Protein AF-A0A8T0GVX3-F1 (afdb_monomer)

Solvent-accessible surface area (backbone atoms only — not comparable to full-atom values): 7121 Å² total; per-residue (Å²): 129,73,68,59,58,60,51,48,51,52,37,53,55,60,56,43,52,40,54,53,49,54,53,49,33,71,80,36,62,72,58,52,78,73,54,57,64,67,57,31,51,50,48,16,48,58,21,48,68,45,35,51,58,19,56,69,72,47,36,49,65,59,28,49,42,21,47,43,34,22,49,45,43,13,51,43,45,50,51,51,34,38,76,71,66,74,46,57,68,68,58,56,50,50,50,50,50,54,50,52,52,50,57,51,49,42,30,46,52,50,14,60,75,70,70,49,99,41,50,62,51,58,59,49,30,33,74,67,74,44,82,87,126

InterPro domains:
  IPR034628 Maltose excess protein 1 [PTHR34809] (4-130)

Secondary structure (DSSP, 8-state):
-HHHHHHHHHHHHHHHHHHHHHHHHHH-THHHHTS-HHHHHHHHHHHHHHHHHHHHTT-HHHHHHHHHIIIIIIIIHHHHHHHTTSS-HHHHHHHHHHHHHHHHHHHHHHHHHTT-SSTTHHHHHHHHSS---

Sequence (133 aa):
MKAGLSAWTATLLFMWGPGAQAWSNDLNPANIKGLSVLTVLLAMAGNGLLLPRALFTRDLMWFTGSSWGTLLQGWGILVTMFVFQVINDASLYGVSAVLALWLGWMLVNDAKAYSLPSPFVPLFELITGSRPT

Organism: Ceratodon purpureus (NCBI:txid3225)

Mean predicted aligned error: 5.39 Å

Radius of gyration: 16.57 Å; Cα contacts (8 Å, |Δi|>4): 122; chains: 1; bounding box: 40×22×46 Å

Structure (mmCIF, N/CA/C/O backbone):
data_AF-A0A8T0GVX3-F1
#
_entry.id   AF-A0A8T0GVX3-F1
#
loop_
_atom_site.group_PDB
_atom_site.id
_atom_site.type_symbol
_atom_site.label_atom_id
_atom_site.label_alt_id
_atom_site.label_comp_id
_atom_site.label_asym_id
_atom_site.label_entity_id
_atom_site.label_seq_id
_atom_site.pdbx_PDB_ins_code
_atom_site.Cartn_x
_atom_site.Cartn_y
_atom_site.Cartn_z
_atom_site.occupancy
_atom_site.B_iso_or_equiv
_atom_site.auth_seq_id
_atom_site.auth_comp_id
_atom_site.auth_asym_id
_atom_site.auth_atom_id
_atom_site.pdbx_PDB_model_num
ATOM 1 N N . MET A 1 1 ? 5.561 9.349 26.080 1.00 45.25 1 MET A N 1
ATOM 2 C CA . MET A 1 1 ? 5.653 10.307 24.951 1.00 45.25 1 MET A CA 1
ATOM 3 C C . MET A 1 1 ? 6.889 10.165 24.046 1.00 45.25 1 MET A C 1
ATOM 5 O O . MET A 1 1 ? 6.812 10.645 22.928 1.00 45.25 1 MET A O 1
ATOM 9 N N . LYS A 1 2 ? 7.999 9.498 24.422 1.00 45.69 2 LYS A N 1
ATOM 10 C CA . LYS A 1 2 ? 9.213 9.437 23.566 1.00 45.69 2 LYS A CA 1
ATOM 11 C C . LYS A 1 2 ? 9.231 8.337 22.480 1.00 45.69 2 LYS A C 1
ATOM 13 O O . LYS A 1 2 ? 9.900 8.519 21.474 1.00 45.69 2 LYS A O 1
ATOM 18 N N . ALA A 1 3 ? 8.472 7.246 22.637 1.00 57.38 3 ALA A N 1
ATOM 19 C CA . ALA A 1 3 ? 8.467 6.121 21.684 1.00 57.38 3 ALA A CA 1
ATOM 20 C C . ALA A 1 3 ? 7.744 6.413 20.351 1.00 57.38 3 ALA A C 1
ATOM 22 O O . ALA A 1 3 ? 8.049 5.792 19.338 1.00 57.38 3 ALA A O 1
ATOM 23 N N . GLY A 1 4 ? 6.809 7.371 20.339 1.00 73.94 4 GLY A N 1
ATOM 24 C CA . GLY A 1 4 ? 6.061 7.725 19.130 1.00 73.94 4 GLY A CA 1
ATOM 25 C C . GLY A 1 4 ? 6.938 8.407 18.082 1.00 73.94 4 GLY A C 1
ATOM 26 O O . GLY A 1 4 ? 6.884 8.044 16.915 1.00 73.94 4 GLY A O 1
ATOM 27 N N . LEU A 1 5 ? 7.797 9.347 18.491 1.00 83.56 5 LEU A N 1
ATOM 28 C CA . LEU A 1 5 ? 8.616 10.115 17.550 1.00 83.56 5 LEU A CA 1
ATOM 29 C C . LEU A 1 5 ? 9.639 9.235 16.821 1.00 83.56 5 LEU A C 1
ATOM 31 O O . LEU A 1 5 ? 9.754 9.338 15.607 1.00 83.56 5 LEU A O 1
ATOM 35 N N . SER A 1 6 ? 10.325 8.335 17.535 1.00 85.19 6 SER A N 1
ATOM 36 C CA . SER A 1 6 ? 11.296 7.410 16.930 1.00 85.19 6 SER A CA 1
ATOM 37 C C . SER A 1 6 ? 10.646 6.423 15.956 1.00 85.19 6 SER A C 1
ATOM 39 O O . SER A 1 6 ? 11.229 6.069 14.931 1.00 85.19 6 SER A O 1
ATOM 41 N N . ALA A 1 7 ? 9.428 5.976 16.264 1.00 84.00 7 ALA A N 1
ATOM 42 C CA . ALA A 1 7 ? 8.690 5.055 15.411 1.00 84.00 7 ALA A CA 1
ATOM 43 C C . ALA A 1 7 ? 8.150 5.766 14.153 1.00 84.00 7 ALA A C 1
ATOM 45 O O . ALA A 1 7 ? 8.258 5.240 13.042 1.00 84.00 7 ALA A O 1
ATOM 46 N N . TRP A 1 8 ? 7.682 7.010 14.293 1.00 90.31 8 TRP A N 1
ATOM 47 C CA . TRP A 1 8 ? 7.309 7.856 13.159 1.00 90.31 8 TRP A CA 1
ATOM 48 C C . TRP A 1 8 ? 8.504 8.204 12.271 1.00 90.31 8 TRP A C 1
ATOM 50 O O . TRP A 1 8 ? 8.396 8.109 11.052 1.00 90.31 8 TRP A O 1
ATOM 60 N N . THR A 1 9 ? 9.663 8.539 12.847 1.00 90.00 9 THR A N 1
ATOM 61 C CA . THR A 1 9 ? 10.874 8.820 12.059 1.00 90.00 9 THR A CA 1
ATOM 62 C C . THR A 1 9 ? 11.336 7.592 11.282 1.00 90.00 9 THR A C 1
ATOM 64 O O . THR A 1 9 ? 11.722 7.721 10.125 1.00 90.00 9 THR A O 1
ATOM 67 N N . ALA A 1 10 ? 11.247 6.395 11.874 1.00 88.25 10 ALA A N 1
ATOM 68 C CA . ALA A 1 10 ? 11.545 5.149 11.169 1.00 88.25 10 ALA A CA 1
ATOM 69 C C . ALA A 1 10 ? 10.552 4.902 10.024 1.00 88.25 10 ALA A C 1
ATOM 71 O O . ALA A 1 10 ? 10.958 4.564 8.916 1.00 88.25 10 ALA A O 1
ATOM 72 N N . THR A 1 11 ? 9.260 5.137 10.264 1.00 90.69 11 THR A N 1
ATOM 73 C CA . THR A 1 11 ? 8.218 5.006 9.236 1.00 90.69 11 THR A CA 1
ATOM 74 C C . THR A 1 11 ? 8.493 5.941 8.058 1.00 90.69 11 THR A C 1
ATOM 76 O O . THR A 1 11 ? 8.558 5.485 6.921 1.00 90.69 11 THR A O 1
ATOM 79 N N . LEU A 1 12 ? 8.756 7.224 8.322 1.00 90.44 12 LEU A N 1
ATOM 80 C CA . LEU A 1 12 ? 9.084 8.211 7.289 1.00 90.44 12 LEU A CA 1
ATOM 81 C C . LEU A 1 12 ? 10.373 7.865 6.530 1.00 90.44 12 LEU A C 1
ATOM 83 O O . LEU A 1 12 ? 10.429 8.030 5.313 1.00 90.44 12 LEU A O 1
ATOM 87 N N . LEU A 1 13 ? 11.388 7.336 7.222 1.00 90.50 13 LEU A N 1
ATOM 88 C CA . LEU A 1 13 ? 12.621 6.868 6.590 1.00 90.50 13 LEU A CA 1
ATOM 89 C C . LEU A 1 13 ? 12.343 5.743 5.583 1.00 90.50 13 LEU A C 1
ATOM 91 O O . LEU A 1 13 ? 12.849 5.783 4.464 1.00 90.50 13 LEU A O 1
ATOM 95 N N . PHE A 1 14 ? 11.510 4.763 5.943 1.00 86.88 14 PHE A N 1
ATOM 96 C CA . PHE A 1 14 ? 11.137 3.685 5.022 1.00 86.88 14 PHE A CA 1
ATOM 97 C C . PHE A 1 14 ? 10.213 4.162 3.899 1.00 86.88 14 PHE A C 1
ATOM 99 O O . PHE A 1 14 ? 10.323 3.677 2.774 1.00 86.88 14 PHE A O 1
ATOM 106 N N . MET A 1 15 ? 9.363 5.157 4.160 1.00 92.56 15 MET A N 1
ATOM 107 C CA . MET A 1 15 ? 8.550 5.802 3.126 1.00 92.56 15 MET A CA 1
ATOM 108 C C . MET A 1 15 ? 9.409 6.535 2.084 1.00 92.56 15 MET A C 1
ATOM 110 O O . MET A 1 15 ? 9.028 6.620 0.916 1.00 92.56 15 MET A O 1
ATOM 114 N N . TRP A 1 16 ? 10.594 7.021 2.453 1.00 89.19 16 TRP A N 1
ATOM 115 C CA . TRP A 1 16 ? 11.480 7.696 1.505 1.00 89.19 16 TRP A CA 1
ATOM 116 C C . TRP A 1 16 ? 12.029 6.768 0.411 1.00 89.19 16 TRP A C 1
ATOM 118 O O . TRP A 1 16 ? 12.145 7.185 -0.741 1.00 89.19 16 TRP A O 1
ATOM 128 N N . GLY A 1 17 ? 12.325 5.505 0.738 1.00 88.12 17 GLY A N 1
ATOM 129 C CA . GLY A 1 17 ? 12.941 4.546 -0.192 1.00 88.12 17 GLY A CA 1
ATOM 130 C C . GLY A 1 17 ? 12.211 4.425 -1.542 1.00 88.12 17 GLY A C 1
ATOM 131 O O . GLY A 1 17 ? 12.830 4.640 -2.585 1.00 88.12 17 GLY A O 1
ATOM 132 N N . PRO A 1 18 ? 10.894 4.154 -1.555 1.00 85.00 18 PRO A N 1
ATOM 133 C CA . PRO A 1 18 ? 10.091 4.107 -2.778 1.00 85.00 18 PRO A CA 1
ATOM 134 C C . PRO A 1 18 ? 10.081 5.418 -3.569 1.00 85.00 18 PRO A C 1
ATOM 136 O O . PRO A 1 18 ? 10.126 5.387 -4.797 1.00 85.00 18 PRO A O 1
ATOM 139 N N . GLY A 1 19 ? 10.054 6.564 -2.881 1.00 85.19 19 GLY A N 1
ATOM 140 C CA . GLY A 1 19 ? 10.106 7.879 -3.525 1.00 85.19 19 GLY A CA 1
ATOM 141 C C . GLY A 1 19 ? 11.433 8.101 -4.251 1.00 85.19 19 GLY A C 1
ATOM 142 O O . GLY A 1 19 ? 11.448 8.502 -5.413 1.00 85.19 19 GLY A O 1
ATOM 143 N N . ALA A 1 20 ? 12.545 7.747 -3.604 1.00 86.25 20 ALA A N 1
ATOM 144 C CA . ALA A 1 20 ? 13.870 7.803 -4.213 1.00 86.25 20 ALA A CA 1
ATOM 145 C C . ALA A 1 20 ? 14.010 6.829 -5.398 1.00 86.25 20 ALA A C 1
ATOM 147 O O . ALA A 1 20 ? 14.607 7.182 -6.414 1.00 86.25 20 ALA A O 1
ATOM 148 N N . GLN A 1 21 ? 13.429 5.627 -5.302 1.00 83.94 21 GLN A N 1
ATOM 149 C CA . GLN A 1 21 ? 13.418 4.659 -6.402 1.00 83.94 21 GLN A CA 1
ATOM 150 C C . GLN A 1 21 ? 12.632 5.187 -7.607 1.00 83.94 21 GLN A C 1
ATOM 152 O O . GLN A 1 21 ? 13.132 5.118 -8.725 1.00 83.94 21 GLN A O 1
ATOM 157 N N . ALA A 1 22 ? 11.432 5.735 -7.391 1.00 83.75 22 ALA A N 1
ATOM 158 C CA . ALA A 1 22 ? 10.618 6.314 -8.459 1.00 83.75 22 ALA A CA 1
ATOM 159 C C . ALA A 1 22 ? 11.331 7.492 -9.142 1.00 83.75 22 ALA A C 1
ATOM 161 O O . ALA A 1 22 ? 11.361 7.566 -10.366 1.00 83.75 22 ALA A O 1
ATOM 162 N N . TRP A 1 23 ? 11.981 8.357 -8.359 1.00 85.31 23 TRP A N 1
ATOM 163 C CA . TRP A 1 23 ? 12.785 9.461 -8.885 1.00 85.31 23 TRP A CA 1
ATOM 164 C C . TRP A 1 23 ? 13.989 8.979 -9.710 1.00 85.31 23 TRP A C 1
ATOM 166 O O . TRP A 1 23 ? 14.245 9.471 -10.805 1.00 85.31 23 TRP A O 1
ATOM 176 N N . SER A 1 24 ? 14.717 7.974 -9.217 1.00 83.94 24 SER A N 1
ATOM 177 C CA . SER A 1 24 ? 15.850 7.372 -9.936 1.00 83.94 24 SER A CA 1
ATOM 178 C C . SER A 1 24 ? 15.421 6.689 -11.239 1.00 83.94 24 SER A C 1
ATOM 180 O O . SER A 1 24 ? 16.128 6.757 -12.244 1.00 83.94 24 SER A O 1
ATOM 182 N N . ASN A 1 25 ? 14.248 6.054 -11.232 1.00 82.06 25 ASN A N 1
ATOM 183 C CA . ASN A 1 25 ? 13.645 5.426 -12.404 1.00 82.06 25 ASN A CA 1
ATOM 184 C C . ASN A 1 25 ? 13.303 6.453 -13.494 1.00 82.06 25 ASN A C 1
ATOM 186 O O . ASN A 1 25 ? 13.510 6.167 -14.670 1.00 82.06 25 ASN A O 1
ATOM 190 N N . ASP A 1 26 ? 12.817 7.634 -13.107 1.00 79.31 26 ASP A N 1
ATOM 191 C CA . ASP A 1 26 ? 12.498 8.726 -14.034 1.00 79.31 26 ASP A CA 1
ATOM 192 C C . ASP A 1 26 ? 13.765 9.324 -14.671 1.00 79.31 26 ASP A C 1
ATOM 194 O O . ASP A 1 26 ? 13.848 9.479 -15.889 1.00 79.31 26 ASP A O 1
ATOM 198 N N . LEU A 1 27 ? 14.805 9.566 -13.863 1.00 85.25 27 LEU A N 1
ATOM 199 C CA . LEU A 1 27 ? 16.086 10.094 -14.347 1.00 85.25 27 LEU A CA 1
ATOM 200 C C . LEU A 1 27 ? 16.875 9.094 -15.203 1.00 85.25 27 LEU A C 1
ATOM 202 O O . LEU A 1 27 ? 17.618 9.499 -16.098 1.00 85.25 27 LEU A O 1
ATOM 206 N N . ASN A 1 28 ? 16.762 7.795 -14.917 1.00 83.94 28 ASN A N 1
ATOM 207 C CA . ASN A 1 28 ? 17.443 6.747 -15.668 1.00 83.94 28 ASN A CA 1
ATOM 208 C C . ASN A 1 28 ? 16.519 5.538 -15.909 1.00 83.94 28 ASN A C 1
ATOM 210 O O . ASN A 1 28 ? 16.561 4.551 -15.163 1.00 83.94 28 ASN A O 1
ATOM 214 N N . PRO A 1 29 ? 15.744 5.565 -17.009 1.00 76.94 29 PRO A N 1
ATOM 215 C CA . PRO A 1 29 ? 14.796 4.508 -17.363 1.00 76.94 29 PRO A CA 1
ATOM 216 C C . PRO A 1 29 ? 15.409 3.112 -17.533 1.00 76.94 29 PRO A C 1
ATOM 218 O O . PRO A 1 29 ? 14.700 2.107 -17.448 1.00 76.94 29 PRO A O 1
ATOM 221 N N . ALA 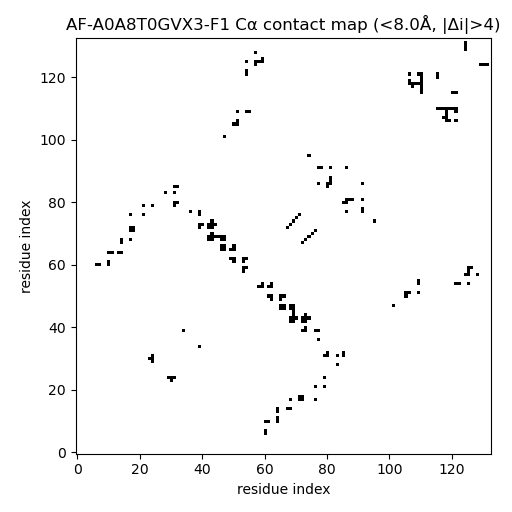A 1 30 ? 16.726 3.009 -17.756 1.00 79.38 30 ALA A N 1
ATOM 222 C CA . ALA A 1 30 ? 17.402 1.717 -17.857 1.00 79.38 30 ALA A CA 1
ATOM 223 C C . ALA A 1 30 ? 17.363 0.932 -16.532 1.00 79.38 30 ALA A C 1
ATOM 225 O O . ALA A 1 30 ? 17.326 -0.299 -16.559 1.00 79.38 30 ALA A O 1
ATOM 226 N N . ASN A 1 31 ? 17.288 1.624 -15.389 1.00 79.88 31 ASN A N 1
ATOM 227 C CA . ASN A 1 31 ? 17.205 1.004 -14.063 1.00 79.88 31 ASN A CA 1
ATOM 228 C C . ASN A 1 31 ? 15.929 0.167 -13.886 1.00 79.88 31 ASN A C 1
ATOM 230 O O . ASN A 1 31 ? 15.930 -0.830 -13.166 1.00 79.88 31 ASN A O 1
ATOM 234 N N . ILE A 1 32 ? 14.850 0.527 -14.586 1.00 77.81 32 ILE A N 1
ATOM 235 C CA . ILE A 1 32 ? 13.535 -0.112 -14.450 1.00 77.81 32 ILE A CA 1
ATOM 236 C C . ILE A 1 32 ? 13.547 -1.535 -15.005 1.00 77.81 32 ILE A C 1
ATOM 238 O O . ILE A 1 32 ? 12.903 -2.420 -14.449 1.00 77.81 32 ILE A O 1
ATOM 242 N N . LYS A 1 33 ? 14.335 -1.789 -16.057 1.00 74.19 33 LYS A N 1
ATOM 243 C CA . LYS A 1 33 ? 14.488 -3.135 -16.634 1.00 74.19 33 LYS A CA 1
ATOM 244 C C . LYS A 1 33 ? 15.213 -4.102 -15.695 1.00 74.19 33 LYS A C 1
ATOM 246 O O . LYS A 1 33 ? 15.052 -5.309 -15.832 1.00 74.19 33 LYS A O 1
ATOM 251 N N . GLY A 1 34 ? 16.008 -3.578 -14.759 1.00 76.81 34 GLY A N 1
ATOM 252 C CA . GLY A 1 34 ? 16.682 -4.367 -13.727 1.00 76.81 34 GLY A CA 1
ATOM 253 C C . GLY A 1 34 ? 15.811 -4.662 -12.503 1.00 76.81 34 GLY A C 1
ATOM 254 O O . GLY A 1 34 ? 16.206 -5.462 -11.656 1.00 76.81 34 GLY A O 1
ATOM 255 N N . LEU A 1 35 ? 14.636 -4.035 -12.383 1.00 82.19 35 LEU A N 1
ATOM 256 C CA . LEU A 1 35 ? 13.744 -4.251 -11.250 1.00 82.19 35 LEU A CA 1
ATOM 257 C C . LEU A 1 35 ? 12.938 -5.543 -11.428 1.00 82.19 35 LEU A C 1
ATOM 259 O O . LEU A 1 35 ? 12.263 -5.766 -12.430 1.00 82.19 35 LEU A O 1
ATOM 263 N N . SER A 1 36 ? 12.963 -6.384 -10.397 1.00 89.06 36 SER A N 1
ATOM 264 C CA . SER A 1 36 ? 12.172 -7.613 -10.348 1.00 89.06 36 SER A CA 1
ATOM 265 C C . SER A 1 36 ? 10.704 -7.304 -10.043 1.00 89.06 36 SER A C 1
ATOM 267 O O . SER A 1 36 ? 10.366 -6.888 -8.932 1.00 89.06 36 SER A O 1
ATOM 269 N N . VAL A 1 37 ? 9.819 -7.580 -11.007 1.00 89.62 37 VAL A N 1
ATOM 270 C CA . VAL A 1 37 ? 8.356 -7.465 -10.849 1.00 89.62 37 VAL A CA 1
ATOM 271 C C . VAL A 1 37 ? 7.861 -8.307 -9.668 1.00 89.62 37 VAL A C 1
ATOM 273 O O . VAL A 1 37 ? 7.034 -7.850 -8.883 1.00 89.62 37 VAL A O 1
ATOM 276 N N . LEU A 1 38 ? 8.407 -9.514 -9.484 1.00 91.62 38 LEU A N 1
ATOM 277 C CA . LEU A 1 38 ? 8.046 -10.391 -8.365 1.00 91.62 38 LEU A CA 1
ATOM 278 C C . LEU A 1 38 ? 8.414 -9.781 -7.013 1.00 91.62 38 LEU A C 1
ATOM 280 O O . LEU A 1 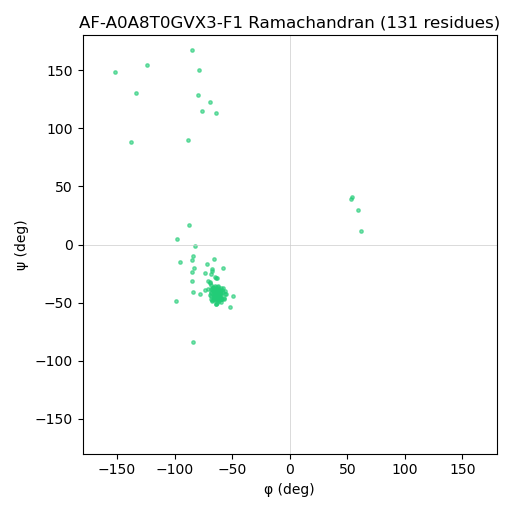38 ? 7.642 -9.887 -6.065 1.00 91.62 38 LEU A O 1
ATOM 284 N N . THR A 1 39 ? 9.563 -9.111 -6.922 1.00 91.25 39 THR A N 1
ATOM 285 C CA . THR A 1 39 ? 9.983 -8.439 -5.686 1.00 91.25 39 THR A CA 1
ATOM 286 C C . THR A 1 39 ? 9.054 -7.272 -5.360 1.00 91.25 39 THR A C 1
ATOM 288 O O . THR A 1 39 ? 8.676 -7.100 -4.204 1.00 91.25 39 THR A O 1
ATOM 291 N N . VAL A 1 40 ? 8.634 -6.509 -6.374 1.00 93.25 40 VAL A N 1
ATOM 292 C CA . VAL A 1 40 ? 7.662 -5.416 -6.216 1.00 93.25 40 VAL A CA 1
ATOM 293 C C . VAL A 1 40 ? 6.306 -5.954 -5.751 1.00 93.25 40 VAL A C 1
ATOM 295 O O . VAL A 1 40 ? 5.732 -5.430 -4.798 1.00 93.25 40 VAL A O 1
ATOM 298 N N . LEU A 1 41 ? 5.819 -7.043 -6.354 1.00 94.50 41 LEU A N 1
ATOM 299 C CA . LEU A 1 41 ? 4.567 -7.693 -5.953 1.00 94.50 41 LEU A CA 1
ATOM 300 C C . LEU A 1 41 ? 4.635 -8.265 -4.536 1.00 94.50 41 LEU A C 1
ATOM 302 O O . LEU A 1 41 ? 3.685 -8.111 -3.772 1.00 94.50 41 LEU A O 1
ATOM 306 N N . LEU A 1 42 ? 5.753 -8.889 -4.161 1.00 94.50 42 LEU A N 1
ATOM 307 C CA . LEU A 1 42 ? 5.947 -9.421 -2.816 1.00 94.50 42 LEU A CA 1
ATOM 308 C C . LEU A 1 42 ? 5.998 -8.296 -1.775 1.00 94.50 42 LEU A C 1
ATOM 310 O O . LEU A 1 42 ? 5.382 -8.418 -0.718 1.00 94.50 42 LEU A O 1
ATOM 314 N N . ALA A 1 43 ? 6.672 -7.184 -2.083 1.00 92.50 43 ALA A N 1
ATOM 315 C CA . ALA A 1 43 ? 6.683 -5.998 -1.231 1.00 92.50 43 ALA A CA 1
ATOM 316 C C . ALA A 1 43 ? 5.278 -5.393 -1.090 1.00 92.50 43 ALA A C 1
ATOM 318 O O . ALA A 1 43 ? 4.861 -5.051 0.018 1.00 92.50 43 ALA A O 1
ATOM 319 N N . MET A 1 44 ? 4.523 -5.309 -2.188 1.00 96.06 44 MET A N 1
ATOM 320 C CA . MET A 1 44 ? 3.138 -4.839 -2.183 1.00 96.06 44 MET A CA 1
ATOM 321 C C . MET A 1 44 ? 2.244 -5.733 -1.319 1.00 96.06 44 MET A C 1
ATOM 323 O O . MET A 1 44 ? 1.515 -5.230 -0.469 1.00 96.06 44 MET A O 1
ATOM 327 N N . ALA A 1 45 ? 2.319 -7.052 -1.507 1.00 95.69 45 ALA A N 1
ATOM 328 C CA . ALA A 1 45 ? 1.525 -8.020 -0.761 1.00 95.69 45 ALA A CA 1
ATOM 329 C C . ALA A 1 45 ? 1.892 -8.016 0.728 1.00 95.69 45 ALA A C 1
ATOM 331 O O . ALA A 1 45 ? 1.004 -7.955 1.572 1.00 95.69 45 ALA A O 1
ATOM 332 N N . GLY A 1 46 ? 3.186 -8.012 1.058 1.00 95.12 46 GLY A N 1
ATOM 333 C CA . GLY A 1 46 ? 3.662 -7.963 2.440 1.00 95.12 46 GLY A CA 1
ATOM 334 C C . GLY A 1 46 ? 3.140 -6.740 3.192 1.00 95.12 46 GLY A C 1
ATOM 335 O O . GLY A 1 46 ? 2.607 -6.883 4.288 1.00 95.12 46 GLY A O 1
ATOM 336 N N . ASN A 1 47 ? 3.211 -5.552 2.584 1.00 95.75 47 ASN A N 1
ATOM 337 C CA . ASN A 1 47 ? 2.642 -4.338 3.172 1.00 95.75 47 ASN A CA 1
ATOM 338 C C . ASN A 1 47 ? 1.103 -4.379 3.214 1.00 95.75 47 ASN A C 1
ATOM 340 O O . ASN A 1 47 ? 0.501 -4.021 4.226 1.00 95.75 47 ASN A O 1
ATOM 344 N N . GLY A 1 48 ? 0.460 -4.876 2.155 1.00 95.50 48 GLY A N 1
ATOM 345 C CA . GLY A 1 48 ? -0.996 -4.961 2.062 1.00 95.50 48 GLY A CA 1
ATOM 346 C C . GLY A 1 48 ? -1.607 -5.873 3.126 1.00 95.50 48 GLY A C 1
ATOM 347 O O . GLY A 1 48 ? -2.655 -5.549 3.684 1.00 95.50 48 GLY A O 1
ATOM 348 N N . LEU A 1 49 ? -0.932 -6.975 3.468 1.00 96.19 49 LEU A N 1
ATOM 349 C CA . LEU A 1 49 ? -1.344 -7.904 4.525 1.00 96.19 49 LEU A CA 1
ATOM 350 C C . LEU A 1 49 ? -1.265 -7.294 5.936 1.00 96.19 49 LEU A C 1
ATOM 352 O O . LEU A 1 49 ? -1.941 -7.775 6.843 1.00 96.19 49 LEU A O 1
ATOM 356 N N . LEU A 1 50 ? -0.479 -6.229 6.136 1.00 95.31 50 LEU A N 1
ATOM 357 C CA . LEU A 1 50 ? -0.377 -5.529 7.423 1.00 95.31 50 LEU A CA 1
ATOM 358 C C . LEU A 1 50 ? -1.500 -4.504 7.635 1.00 95.31 50 LEU A C 1
ATOM 360 O O . LEU A 1 50 ? -1.792 -4.155 8.784 1.00 95.31 50 LEU A O 1
ATOM 364 N N . LEU A 1 51 ? -2.157 -4.054 6.559 1.00 95.69 51 LEU A N 1
ATOM 365 C CA . LEU A 1 51 ? -3.218 -3.045 6.619 1.00 95.69 51 LEU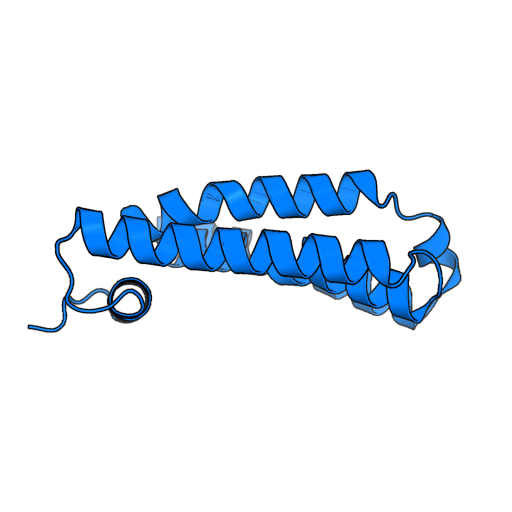 A CA 1
ATOM 366 C C . LEU A 1 51 ? -4.420 -3.454 7.479 1.00 95.69 51 LEU A C 1
ATOM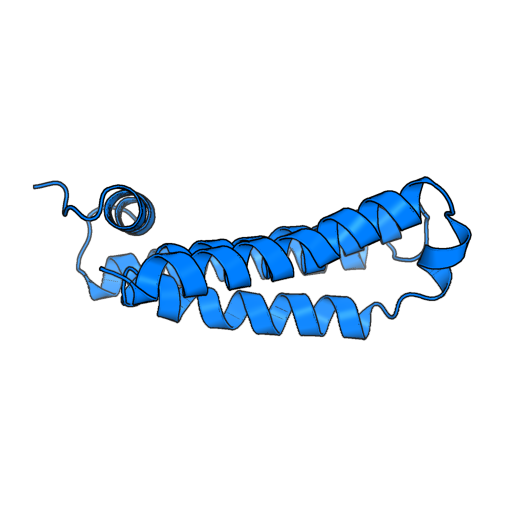 368 O O . LEU A 1 51 ? -4.803 -2.643 8.323 1.00 95.69 51 LEU A O 1
ATOM 372 N N . PRO A 1 52 ? -4.994 -4.673 7.364 1.00 93.94 52 PRO A N 1
ATOM 373 C CA . PRO A 1 52 ? -6.134 -5.064 8.192 1.00 93.94 52 PRO A CA 1
ATOM 374 C C . PRO A 1 52 ? -5.806 -5.011 9.685 1.00 93.94 52 PRO A C 1
ATOM 376 O O . PRO A 1 52 ? -6.595 -4.505 10.473 1.00 93.94 52 PRO A O 1
ATOM 379 N N . ARG A 1 53 ? -4.609 -5.472 10.077 1.00 93.44 53 ARG A N 1
ATOM 380 C CA . ARG A 1 53 ? -4.164 -5.446 11.477 1.00 93.44 53 ARG A CA 1
ATOM 381 C C . ARG A 1 53 ? -3.982 -4.017 11.977 1.00 93.44 53 ARG A C 1
ATOM 383 O O . ARG A 1 53 ? -4.435 -3.710 13.073 1.00 93.44 53 ARG A O 1
ATOM 390 N N . ALA A 1 54 ? -3.328 -3.162 11.193 1.00 92.31 54 ALA A N 1
ATOM 391 C CA . ALA A 1 54 ? -3.104 -1.768 11.569 1.00 92.31 54 ALA A CA 1
ATOM 392 C C . ALA A 1 54 ? -4.420 -0.981 11.681 1.00 92.31 54 ALA A C 1
ATOM 394 O O . ALA A 1 54 ? -4.585 -0.187 12.607 1.00 92.31 54 ALA A O 1
ATOM 395 N N . LEU A 1 55 ? -5.365 -1.244 10.774 1.00 92.75 55 LEU A N 1
ATOM 396 C CA . LEU A 1 55 ? -6.701 -0.661 10.811 1.00 92.75 55 LEU A CA 1
ATOM 397 C C . LEU A 1 55 ? -7.481 -1.145 12.039 1.00 92.75 55 LEU A C 1
ATOM 399 O O . LEU A 1 55 ? -8.000 -0.322 12.786 1.00 92.75 55 LEU A O 1
ATOM 403 N N . PHE A 1 56 ? -7.481 -2.450 12.308 1.00 89.94 56 PHE A N 1
ATOM 404 C CA . PHE A 1 56 ? -8.205 -3.033 13.437 1.00 89.94 56 PHE A CA 1
ATOM 405 C C . PHE A 1 56 ? -7.723 -2.497 14.789 1.00 89.94 56 PHE A C 1
ATOM 407 O O . PHE A 1 56 ? -8.524 -2.136 15.645 1.00 89.94 56 PHE A O 1
ATOM 414 N N . THR A 1 57 ? -6.408 -2.365 14.985 1.00 89.69 57 THR A N 1
ATOM 415 C CA . THR A 1 57 ? -5.849 -1.821 16.236 1.00 89.69 57 THR A CA 1
ATOM 416 C C . THR A 1 57 ? -5.828 -0.296 16.297 1.00 89.69 57 THR A C 1
ATOM 418 O O . THR A 1 57 ? -5.364 0.259 17.290 1.00 89.69 57 THR A O 1
ATOM 421 N N . ARG A 1 58 ? -6.279 0.386 15.239 1.00 90.62 58 ARG A N 1
ATOM 422 C CA . ARG A 1 58 ? -6.203 1.845 15.078 1.00 90.62 58 ARG A CA 1
ATOM 423 C C . ARG A 1 58 ? -4.796 2.420 15.233 1.00 90.62 58 ARG A C 1
ATOM 425 O O . ARG A 1 58 ? -4.591 3.493 15.793 1.00 90.62 58 ARG A O 1
ATOM 432 N N . ASP A 1 59 ? -3.818 1.708 14.679 1.00 90.81 59 ASP A N 1
ATOM 433 C CA . ASP A 1 59 ? -2.426 2.148 14.627 1.00 90.81 59 ASP A CA 1
ATOM 434 C C . ASP A 1 59 ? -2.190 2.987 13.362 1.00 90.81 59 ASP A C 1
ATOM 436 O O . ASP A 1 59 ? -1.856 2.466 12.295 1.00 90.81 59 ASP A O 1
ATOM 440 N N . LEU A 1 60 ? -2.393 4.304 13.479 1.00 90.12 60 LEU A N 1
ATOM 441 C CA . LEU A 1 60 ? -2.267 5.246 12.361 1.00 90.12 60 LEU A CA 1
ATOM 442 C C . LEU A 1 60 ? -0.873 5.221 11.728 1.00 90.12 60 LEU A C 1
ATOM 444 O O . LEU A 1 60 ? -0.745 5.302 10.506 1.00 90.12 60 LEU A O 1
ATOM 448 N N . MET A 1 61 ? 0.173 5.101 12.544 1.00 91.69 61 MET A N 1
ATOM 449 C CA . MET A 1 61 ? 1.552 5.072 12.064 1.00 91.69 61 MET A CA 1
ATOM 450 C C . MET A 1 61 ? 1.787 3.840 11.199 1.00 91.69 61 MET A C 1
ATOM 452 O O . MET A 1 61 ? 2.250 3.950 10.062 1.00 91.69 61 MET A O 1
ATOM 456 N N . TRP A 1 62 ? 1.421 2.668 11.718 1.00 90.31 62 TRP A N 1
ATOM 457 C CA . TRP A 1 62 ? 1.624 1.416 11.007 1.00 90.31 62 TRP A CA 1
ATOM 458 C C . TRP A 1 62 ? 0.739 1.304 9.769 1.00 90.31 62 TRP A C 1
ATOM 460 O O . TRP A 1 62 ? 1.182 0.798 8.735 1.00 90.31 62 TRP A O 1
ATOM 470 N N . PHE A 1 63 ? -0.475 1.851 9.836 1.00 93.88 63 PHE A N 1
ATOM 471 C CA . PHE A 1 63 ? -1.368 1.951 8.690 1.00 93.88 63 PHE A CA 1
ATOM 472 C C . PHE A 1 63 ? -0.792 2.868 7.610 1.00 93.88 63 PHE A C 1
ATOM 474 O O . PHE A 1 63 ? -0.817 2.507 6.437 1.00 93.88 63 PHE A O 1
ATOM 481 N N . THR A 1 64 ? -0.223 4.016 7.988 1.00 93.62 64 THR A N 1
ATOM 482 C CA . THR A 1 64 ? 0.394 4.968 7.050 1.00 93.62 64 THR A CA 1
ATOM 483 C C . THR A 1 64 ? 1.586 4.339 6.333 1.00 93.62 64 THR A C 1
ATOM 485 O O . THR A 1 64 ? 1.630 4.346 5.104 1.00 93.62 64 THR A O 1
ATOM 488 N N . GLY A 1 65 ? 2.517 3.735 7.080 1.00 93.88 65 GLY A N 1
ATOM 489 C CA . GLY A 1 65 ? 3.688 3.072 6.501 1.00 93.88 65 GLY A CA 1
ATOM 490 C C . GLY A 1 65 ? 3.310 1.916 5.574 1.00 93.88 65 GLY A C 1
ATOM 491 O O . GLY A 1 65 ? 3.780 1.846 4.439 1.00 93.88 65 GLY A O 1
ATOM 492 N N . SER A 1 66 ? 2.390 1.056 6.018 1.00 94.75 66 SER A N 1
ATOM 493 C CA . SER A 1 66 ? 1.911 -0.080 5.219 1.00 94.75 66 SER A CA 1
ATOM 494 C C . SER A 1 66 ? 1.127 0.382 3.984 1.00 94.75 66 SER A C 1
ATOM 496 O O . SER A 1 66 ? 1.269 -0.195 2.907 1.00 94.75 66 SER A O 1
ATOM 498 N N . SER A 1 67 ? 0.338 1.457 4.090 1.00 95.19 67 SER A N 1
ATOM 499 C CA . SER A 1 67 ? -0.396 2.028 2.950 1.00 95.19 67 SER A CA 1
ATOM 500 C C . SER A 1 67 ? 0.573 2.581 1.920 1.00 95.19 67 SER A C 1
ATOM 502 O O . SER A 1 67 ? 0.431 2.316 0.731 1.00 95.19 67 SER A O 1
ATOM 504 N N . TRP A 1 68 ? 1.608 3.284 2.375 1.00 94.75 68 TRP A N 1
ATOM 505 C CA . TRP A 1 68 ? 2.654 3.810 1.513 1.00 94.75 68 TRP A CA 1
ATOM 506 C C . TRP A 1 68 ? 3.442 2.706 0.801 1.00 94.75 68 TRP A C 1
ATOM 508 O O . TRP A 1 68 ? 3.641 2.773 -0.411 1.00 94.75 68 TRP A O 1
ATOM 518 N N . GLY A 1 69 ? 3.845 1.655 1.521 1.00 94.19 69 GLY A N 1
ATOM 519 C CA . GLY A 1 69 ? 4.509 0.493 0.927 1.00 94.19 69 GLY A CA 1
ATOM 520 C C . GLY A 1 69 ? 3.615 -0.237 -0.080 1.00 94.19 69 GLY A C 1
ATOM 521 O O . GLY A 1 69 ? 4.055 -0.608 -1.164 1.00 94.19 69 GLY A O 1
ATOM 522 N N . THR A 1 70 ? 2.325 -0.377 0.212 1.00 96.12 70 THR A N 1
ATOM 523 C CA . THR A 1 70 ? 1.379 -1.015 -0.715 1.00 96.12 70 THR A CA 1
ATOM 524 C C . THR A 1 70 ? 1.174 -0.168 -1.975 1.00 96.12 70 THR A C 1
ATOM 526 O O . THR A 1 70 ? 1.278 -0.671 -3.093 1.00 96.12 70 THR A O 1
ATOM 529 N N . LEU A 1 71 ? 0.912 1.131 -1.811 1.00 95.12 71 LEU A N 1
ATOM 530 C CA . LEU A 1 71 ? 0.497 2.008 -2.905 1.00 95.12 71 LEU A CA 1
ATOM 531 C C . LEU A 1 71 ? 1.663 2.566 -3.715 1.00 95.12 71 LEU A C 1
ATOM 533 O O . LEU A 1 71 ? 1.550 2.630 -4.931 1.00 95.12 71 LEU A O 1
ATOM 537 N N . LEU A 1 72 ? 2.770 2.969 -3.091 1.00 92.81 72 LEU A N 1
ATOM 538 C CA . LEU A 1 72 ? 3.891 3.580 -3.812 1.00 92.81 72 LEU A CA 1
ATOM 539 C C . LEU A 1 72 ? 5.012 2.590 -4.102 1.00 92.81 72 LEU A C 1
ATOM 541 O O . LEU A 1 72 ? 5.438 2.501 -5.250 1.00 92.81 72 LEU A O 1
ATOM 545 N N . GLN A 1 73 ? 5.467 1.817 -3.110 1.00 91.31 73 GLN A N 1
ATOM 546 C CA . GLN A 1 73 ? 6.518 0.813 -3.342 1.00 91.31 73 GLN A CA 1
ATOM 547 C C . GLN A 1 73 ? 6.024 -0.347 -4.205 1.00 91.31 73 GLN A C 1
ATOM 549 O O . GLN A 1 73 ? 6.770 -0.860 -5.029 1.00 91.31 73 GLN A O 1
ATOM 554 N N . GLY A 1 74 ? 4.780 -0.769 -3.999 1.00 93.50 74 GLY A N 1
ATOM 555 C CA . GLY A 1 74 ? 4.138 -1.811 -4.779 1.00 93.50 74 GLY A CA 1
ATOM 556 C C . GLY A 1 74 ? 3.529 -1.270 -6.064 1.00 93.50 74 GLY A C 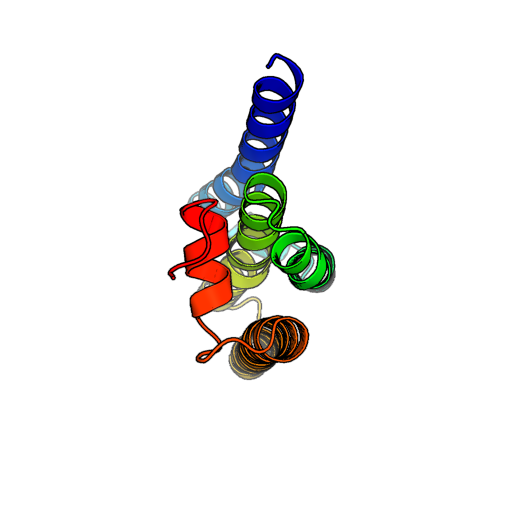1
ATOM 557 O O . GLY A 1 74 ? 4.128 -1.324 -7.137 1.00 93.50 74 GLY A O 1
ATOM 558 N N . TRP A 1 75 ? 2.312 -0.744 -5.945 1.00 95.31 75 TRP A N 1
ATOM 559 C CA . TRP A 1 75 ? 1.504 -0.356 -7.099 1.00 95.31 75 TRP A CA 1
ATOM 560 C C . TRP A 1 75 ? 2.128 0.782 -7.927 1.00 95.31 75 TRP A C 1
ATOM 562 O O . TRP A 1 75 ? 2.179 0.687 -9.149 1.00 95.31 75 TRP A O 1
ATOM 572 N N . GLY A 1 76 ? 2.688 1.814 -7.295 1.00 92.81 76 GLY A N 1
ATOM 573 C CA . GLY A 1 76 ? 3.323 2.946 -7.977 1.00 92.81 76 GLY A CA 1
ATOM 574 C C . GLY A 1 76 ? 4.542 2.541 -8.809 1.00 92.81 76 GLY A C 1
ATOM 575 O O . GLY A 1 76 ? 4.668 2.960 -9.960 1.00 92.81 76 GLY A O 1
ATOM 576 N N . ILE A 1 77 ? 5.401 1.659 -8.284 1.00 91.75 77 ILE A N 1
ATOM 577 C CA . ILE A 1 77 ? 6.516 1.104 -9.067 1.00 91.75 77 ILE A CA 1
ATOM 578 C C . ILE A 1 77 ? 5.987 0.277 -10.249 1.00 91.75 77 ILE A C 1
ATOM 580 O O . ILE A 1 77 ? 6.507 0.426 -11.355 1.00 91.75 77 ILE A O 1
ATOM 584 N N . LEU A 1 78 ? 4.925 -0.521 -10.076 1.00 92.88 78 LEU A N 1
ATOM 585 C CA . LEU A 1 78 ? 4.292 -1.231 -11.199 1.00 92.88 78 LEU A CA 1
ATOM 586 C C . LEU A 1 78 ? 3.751 -0.272 -12.266 1.00 92.88 78 LEU A C 1
ATOM 588 O O . LEU A 1 78 ? 3.919 -0.537 -13.453 1.00 92.88 78 LEU A O 1
ATOM 592 N N . VAL A 1 79 ? 3.166 0.863 -11.875 1.00 92.06 79 VAL A N 1
ATOM 593 C CA . VAL A 1 79 ? 2.740 1.900 -12.829 1.00 92.06 79 VAL A CA 1
ATOM 594 C C . VAL A 1 79 ? 3.940 2.432 -13.613 1.00 92.06 79 VAL A C 1
ATOM 596 O O . VAL A 1 79 ? 3.869 2.512 -14.837 1.00 92.06 79 VAL A O 1
ATOM 599 N N . THR A 1 80 ? 5.072 2.722 -12.960 1.00 89.56 80 THR A N 1
ATOM 600 C CA . THR A 1 80 ? 6.285 3.133 -13.693 1.00 89.56 80 THR A CA 1
ATOM 601 C C . THR A 1 80 ? 6.777 2.039 -14.642 1.00 89.56 80 THR A C 1
ATOM 603 O O . THR A 1 80 ? 7.043 2.313 -15.807 1.00 89.56 80 THR A O 1
ATOM 606 N N . MET A 1 81 ? 6.804 0.776 -14.208 1.00 90.56 81 MET A N 1
ATOM 607 C CA . MET A 1 81 ? 7.151 -0.355 -15.076 1.00 90.56 81 MET A CA 1
ATOM 608 C C . MET A 1 81 ? 6.228 -0.464 -16.293 1.00 90.56 81 MET A C 1
ATOM 610 O O . MET A 1 81 ? 6.694 -0.795 -17.381 1.00 90.56 81 MET A O 1
ATOM 614 N N . PHE A 1 82 ? 4.938 -0.171 -16.131 1.00 91.19 82 PHE A N 1
ATOM 615 C CA . PHE A 1 82 ? 3.976 -0.157 -17.229 1.00 91.19 82 PHE A CA 1
ATOM 616 C C . PHE A 1 82 ? 4.247 0.989 -18.212 1.00 91.19 82 PHE A C 1
ATOM 618 O O . PHE A 1 82 ? 4.322 0.758 -19.418 1.00 91.19 82 PHE A O 1
ATOM 625 N N . VAL A 1 83 ? 4.480 2.209 -17.712 1.00 89.62 83 VAL A N 1
ATOM 626 C CA . VAL A 1 83 ? 4.828 3.377 -18.544 1.00 89.62 83 VAL A CA 1
ATOM 627 C C . VAL A 1 83 ? 6.062 3.090 -19.403 1.00 89.62 83 VAL A C 1
ATOM 629 O O . VAL A 1 83 ? 6.060 3.366 -20.601 1.00 89.62 83 VAL A O 1
ATOM 632 N N . PHE A 1 84 ? 7.077 2.445 -18.827 1.00 88.31 84 PHE A N 1
ATOM 633 C CA . PHE A 1 84 ? 8.311 2.071 -19.523 1.00 88.31 84 PHE A CA 1
ATOM 634 C C . PHE A 1 84 ? 8.258 0.703 -20.230 1.00 88.31 84 PHE A C 1
ATOM 636 O O . PHE A 1 84 ? 9.301 0.170 -20.612 1.00 88.31 84 PHE A O 1
ATOM 643 N N . GLN A 1 85 ? 7.058 0.148 -20.444 1.00 89.38 85 GLN A N 1
ATOM 644 C CA . GLN A 1 85 ? 6.810 -1.061 -21.244 1.00 89.38 85 GLN A CA 1
ATOM 645 C C . GLN A 1 85 ? 7.537 -2.324 -20.735 1.00 89.38 85 GLN A C 1
ATOM 647 O O . GLN A 1 85 ? 7.889 -3.209 -21.512 1.00 89.38 85 GLN A O 1
ATOM 652 N N . VAL A 1 86 ? 7.776 -2.418 -19.423 1.00 88.69 86 VAL A N 1
ATOM 653 C CA . VAL A 1 86 ? 8.345 -3.611 -18.767 1.00 88.69 86 VAL A CA 1
ATOM 654 C C . VAL A 1 86 ? 7.261 -4.640 -18.435 1.00 88.69 86 VAL A C 1
ATOM 656 O O . VAL A 1 86 ? 7.523 -5.840 -18.469 1.00 88.69 86 VAL A O 1
ATOM 659 N N . ILE A 1 87 ? 6.040 -4.187 -18.141 1.00 91.56 87 ILE A N 1
ATOM 660 C CA . ILE A 1 87 ? 4.874 -5.045 -17.880 1.00 91.56 87 ILE A CA 1
ATOM 661 C C . ILE A 1 87 ? 3.724 -4.700 -18.830 1.00 91.56 87 ILE A C 1
ATOM 663 O O . ILE A 1 87 ? 3.631 -3.569 -19.305 1.00 91.56 87 ILE A O 1
ATOM 667 N N . ASN A 1 88 ? 2.838 -5.665 -19.087 1.00 92.12 88 ASN A N 1
ATOM 668 C CA . ASN A 1 88 ? 1.658 -5.456 -19.927 1.00 92.12 88 ASN A CA 1
ATOM 669 C C . ASN A 1 88 ? 0.462 -4.880 -19.143 1.00 92.12 88 ASN A C 1
ATOM 671 O O . ASN A 1 88 ? 0.427 -4.863 -17.909 1.00 92.12 88 ASN A O 1
ATOM 675 N N . ASP A 1 89 ? -0.532 -4.431 -19.899 1.00 94.00 89 ASP A N 1
ATOM 676 C CA . ASP A 1 89 ? -1.820 -3.913 -19.438 1.00 94.00 89 ASP A CA 1
ATOM 677 C C . ASP A 1 89 ? -2.584 -4.922 -18.571 1.00 94.00 89 ASP A C 1
ATOM 679 O O . ASP A 1 89 ? -3.039 -4.584 -17.478 1.00 94.00 89 ASP A O 1
ATOM 683 N N . ALA A 1 90 ? -2.649 -6.184 -19.004 1.00 94.19 90 ALA A N 1
ATOM 684 C CA . ALA A 1 90 ? -3.324 -7.250 -18.270 1.00 94.19 90 ALA A CA 1
ATOM 685 C C . ALA A 1 90 ? -2.745 -7.443 -16.857 1.00 94.19 90 ALA A C 1
ATOM 687 O O . ALA A 1 90 ? -3.500 -7.617 -15.899 1.00 94.19 90 ALA A O 1
ATOM 688 N N . SER A 1 91 ? -1.419 -7.368 -16.707 1.00 91.94 91 SER A N 1
ATOM 689 C CA . SER A 1 91 ? -0.753 -7.494 -15.406 1.00 91.94 91 SER A CA 1
ATOM 690 C C . SER A 1 91 ? -1.075 -6.310 -14.503 1.00 91.94 91 SER A C 1
ATOM 692 O O . SER A 1 91 ? -1.454 -6.511 -13.350 1.00 91.94 91 SER A O 1
ATOM 694 N N . LEU A 1 92 ? -0.974 -5.077 -15.015 1.00 94.94 92 LEU A N 1
ATOM 695 C CA . LEU A 1 92 ? -1.268 -3.887 -14.217 1.00 94.94 92 LEU A CA 1
ATOM 696 C C . LEU A 1 92 ? -2.739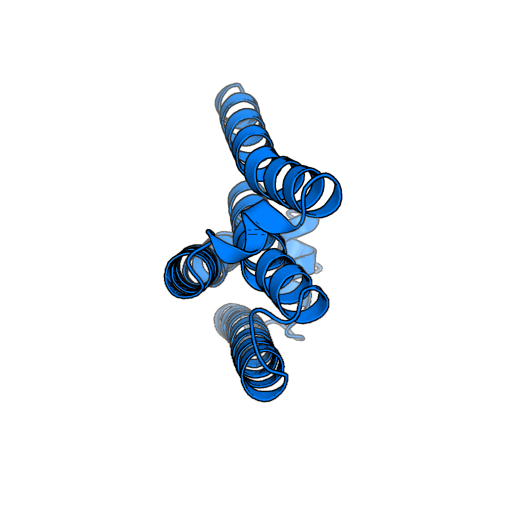 -3.853 -13.783 1.00 94.94 92 LEU A C 1
ATOM 698 O O . LEU A 1 92 ? -3.027 -3.597 -12.611 1.00 94.94 92 LEU A O 1
ATOM 702 N N . TYR A 1 93 ? -3.673 -4.135 -14.694 1.00 96.12 93 TYR A N 1
ATOM 703 C CA . TYR A 1 93 ? -5.102 -4.146 -14.382 1.00 96.12 93 TYR A CA 1
ATOM 704 C C . TYR A 1 93 ? -5.487 -5.296 -13.458 1.00 96.12 93 TYR A C 1
ATOM 706 O O . TYR A 1 93 ? -6.224 -5.070 -12.499 1.00 96.12 93 TYR A O 1
ATOM 714 N N . GLY A 1 94 ? -4.946 -6.497 -13.678 1.00 96.69 94 GLY A N 1
ATOM 715 C CA . GLY A 1 94 ? -5.165 -7.638 -12.792 1.00 96.69 94 GLY A CA 1
ATOM 716 C C . GLY A 1 94 ? -4.693 -7.346 -11.368 1.00 96.69 94 GLY A C 1
ATOM 717 O O . GLY A 1 94 ? -5.445 -7.530 -10.412 1.00 96.69 94 GLY A O 1
ATOM 718 N N . VAL A 1 95 ? -3.485 -6.797 -11.224 1.00 96.19 95 VAL A N 1
ATOM 719 C CA . VAL A 1 95 ? -2.940 -6.400 -9.920 1.00 96.19 95 VAL A CA 1
ATOM 720 C C . VAL A 1 95 ? -3.770 -5.286 -9.277 1.00 96.19 95 VAL A C 1
ATOM 722 O O . VAL A 1 95 ? -4.089 -5.370 -8.092 1.00 96.19 95 VAL A O 1
ATOM 725 N N . SER A 1 96 ? -4.170 -4.273 -10.048 1.00 96.69 96 SER A N 1
ATOM 726 C CA . SER A 1 96 ? -4.999 -3.166 -9.552 1.00 96.69 96 SER A CA 1
ATOM 727 C C . SER A 1 96 ? -6.368 -3.651 -9.067 1.00 96.69 96 SER A C 1
ATOM 729 O O . SER A 1 96 ? -6.842 -3.202 -8.026 1.00 96.69 96 SER A O 1
ATOM 731 N N . ALA A 1 97 ? -6.983 -4.601 -9.776 1.00 97.44 97 ALA A N 1
ATOM 732 C CA . ALA A 1 97 ? -8.254 -5.199 -9.385 1.00 97.44 97 ALA A CA 1
ATOM 733 C C . ALA A 1 97 ? -8.123 -6.010 -8.088 1.00 97.44 97 ALA A C 1
ATOM 735 O O . ALA A 1 97 ? -8.916 -5.822 -7.167 1.00 97.44 97 ALA A O 1
ATOM 736 N N . VAL A 1 98 ? -7.097 -6.863 -7.978 1.00 96.81 98 VAL A N 1
ATOM 737 C CA . VAL A 1 98 ? -6.820 -7.628 -6.749 1.00 96.81 98 VAL A CA 1
ATOM 738 C C . VAL A 1 98 ? -6.571 -6.691 -5.568 1.00 96.81 98 VAL A C 1
ATOM 740 O O . VAL A 1 98 ? -7.125 -6.906 -4.492 1.00 96.81 98 VAL A O 1
ATOM 743 N N . LEU A 1 99 ? -5.795 -5.623 -5.768 1.00 97.00 99 LEU A N 1
ATOM 744 C CA . LEU A 1 99 ? -5.533 -4.623 -4.737 1.00 97.00 99 LEU A CA 1
ATOM 745 C C . LEU A 1 99 ? -6.816 -3.900 -4.306 1.00 97.00 99 LEU A C 1
ATOM 747 O O . LEU A 1 99 ? -7.079 -3.790 -3.112 1.00 97.00 99 LEU A O 1
ATOM 751 N N . ALA A 1 100 ? -7.644 -3.449 -5.251 1.00 96.50 100 ALA A N 1
ATOM 752 C CA . ALA A 1 100 ? -8.911 -2.789 -4.941 1.00 96.50 100 ALA A CA 1
ATOM 753 C C . ALA A 1 100 ? -9.863 -3.714 -4.164 1.00 96.50 100 ALA A C 1
ATOM 755 O O . ALA A 1 100 ? -10.462 -3.292 -3.174 1.00 96.50 100 ALA A O 1
ATOM 756 N N . LEU A 1 101 ? -9.956 -4.987 -4.564 1.00 97.19 101 LEU A N 1
ATOM 757 C CA . LEU A 1 101 ? -10.736 -5.997 -3.847 1.00 97.19 101 LEU A CA 1
ATOM 758 C C . LEU A 1 101 ? -10.193 -6.236 -2.436 1.00 9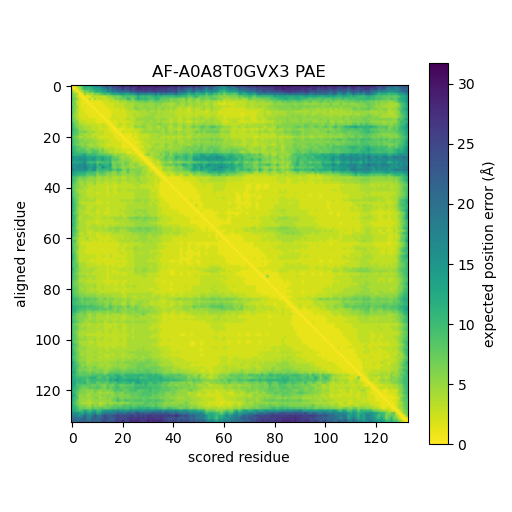7.19 101 LEU A C 1
ATOM 760 O O . LEU A 1 101 ? -10.978 -6.315 -1.496 1.00 97.19 101 LEU A O 1
ATOM 764 N N . TRP A 1 102 ? -8.871 -6.302 -2.271 1.00 97.19 102 TRP A N 1
ATOM 765 C CA . TRP A 1 102 ? -8.228 -6.463 -0.968 1.00 97.19 102 TRP A CA 1
ATOM 766 C C . TRP A 1 102 ? -8.516 -5.284 -0.026 1.00 97.19 102 TRP A C 1
ATOM 768 O O . TRP A 1 102 ? -8.938 -5.487 1.115 1.00 97.19 102 TRP A O 1
ATOM 778 N N . LEU A 1 103 ? -8.361 -4.048 -0.513 1.00 95.69 103 LEU A N 1
ATOM 779 C CA . LEU A 1 103 ? -8.641 -2.831 0.255 1.00 95.69 103 LEU A CA 1
ATOM 780 C C . LEU A 1 103 ? -10.138 -2.679 0.569 1.00 95.69 103 LEU A C 1
ATOM 782 O O . LEU A 1 103 ? -10.508 -2.268 1.664 1.00 95.69 103 LEU A O 1
ATOM 786 N N . GLY A 1 104 ? -11.024 -3.042 -0.358 1.00 95.06 104 GLY A N 1
ATOM 787 C CA . GLY A 1 104 ? -12.463 -3.069 -0.091 1.00 95.06 104 GLY A CA 1
ATOM 788 C C . GLY A 1 104 ? -12.822 -4.120 0.960 1.00 95.06 104 GLY A C 1
ATOM 789 O O . GLY A 1 104 ? -13.552 -3.838 1.912 1.00 95.06 104 GLY A O 1
ATOM 790 N N . TRP A 1 105 ? -12.261 -5.324 0.828 1.00 95.94 105 TRP A N 1
ATOM 791 C CA . TRP A 1 105 ? -12.478 -6.422 1.762 1.00 95.94 105 TRP A CA 1
ATOM 792 C C . TRP A 1 105 ? -12.024 -6.054 3.177 1.00 95.94 105 TRP A C 1
ATOM 794 O O . TRP A 1 105 ? -12.799 -6.246 4.113 1.00 95.94 105 TRP A O 1
ATOM 804 N N . MET A 1 106 ? -10.832 -5.475 3.364 1.00 95.12 106 MET A N 1
ATOM 805 C CA . MET A 1 106 ? -10.359 -5.124 4.712 1.00 95.12 106 MET A CA 1
ATOM 806 C C . MET A 1 106 ? -11.279 -4.099 5.399 1.00 95.12 106 MET A C 1
ATOM 808 O O . MET A 1 106 ? -11.607 -4.267 6.570 1.00 95.12 106 MET A O 1
ATOM 812 N N . LEU A 1 107 ? -11.754 -3.086 4.662 1.00 94.25 107 LEU A N 1
ATOM 813 C CA . LEU A 1 107 ? -12.630 -2.035 5.189 1.00 94.25 107 LEU A CA 1
ATOM 814 C C . LEU A 1 107 ? -13.992 -2.590 5.616 1.00 94.25 107 LEU A C 1
ATOM 816 O O . LEU A 1 107 ? -14.496 -2.275 6.693 1.00 94.25 107 LEU A O 1
ATOM 820 N N . VAL A 1 108 ? -14.576 -3.461 4.788 1.00 94.44 108 VAL A N 1
ATOM 821 C CA . VAL A 1 108 ? -15.857 -4.112 5.090 1.00 94.44 108 VAL A CA 1
ATOM 822 C C . VAL A 1 108 ? -15.741 -5.033 6.303 1.00 94.44 108 VAL A C 1
ATOM 824 O O . VAL A 1 108 ? -16.654 -5.067 7.126 1.00 94.44 108 VAL A O 1
ATOM 827 N N . ASN A 1 109 ? -14.648 -5.788 6.431 1.00 93.50 109 ASN A N 1
ATOM 828 C CA . ASN A 1 109 ? -14.471 -6.695 7.564 1.00 93.50 109 ASN A CA 1
ATOM 829 C C . ASN A 1 109 ? -14.222 -5.944 8.875 1.00 93.50 109 ASN A C 1
ATOM 831 O O . ASN A 1 109 ? -14.795 -6.338 9.888 1.00 93.50 109 ASN A O 1
ATOM 835 N N . ASP A 1 110 ? -13.459 -4.847 8.861 1.00 92.50 110 ASP A N 1
ATOM 836 C CA . ASP A 1 110 ? -13.280 -4.012 10.056 1.00 92.50 110 ASP A CA 1
ATOM 837 C C . ASP A 1 110 ? -14.608 -3.395 10.512 1.00 92.50 110 ASP A C 1
ATOM 839 O O . ASP A 1 110 ? -15.001 -3.525 11.673 1.00 92.50 110 ASP A O 1
ATOM 843 N N . ALA A 1 111 ? -15.368 -2.821 9.573 1.00 90.50 111 ALA A N 1
ATOM 844 C CA . ALA A 1 111 ? -16.677 -2.257 9.878 1.00 90.50 111 ALA A CA 1
ATOM 845 C C . ALA A 1 111 ? -17.650 -3.303 10.435 1.00 90.50 111 ALA A C 1
ATOM 847 O O . ALA A 1 111 ? -18.362 -3.020 11.396 1.00 90.50 111 ALA A O 1
ATOM 848 N N . LYS A 1 112 ? -17.649 -4.530 9.897 1.00 92.25 112 LYS A N 1
ATOM 849 C CA . LYS A 1 112 ? -18.442 -5.640 10.447 1.00 92.25 112 LYS A CA 1
ATOM 850 C C . LYS A 1 112 ? -17.993 -6.032 11.854 1.00 92.25 112 LYS A C 1
ATOM 852 O O . LYS A 1 112 ? -18.848 -6.244 12.708 1.00 92.25 112 LYS A O 1
ATOM 857 N N . ALA A 1 113 ? -16.687 -6.106 12.108 1.00 91.12 113 ALA A N 1
ATOM 858 C CA . ALA A 1 113 ? -16.150 -6.486 13.414 1.00 91.12 113 ALA A CA 1
ATOM 859 C C . ALA A 1 113 ? -16.557 -5.502 14.525 1.00 91.12 113 ALA A C 1
ATOM 861 O O . ALA A 1 113 ? -16.846 -5.923 15.643 1.00 91.12 113 ALA A O 1
ATOM 862 N N . TYR A 1 114 ? -16.643 -4.208 14.203 1.00 86.69 114 TYR A N 1
ATOM 863 C CA . TYR A 1 114 ? -17.065 -3.156 15.133 1.00 86.69 114 TYR A CA 1
ATOM 864 C C . TYR A 1 114 ? -18.545 -2.750 15.009 1.00 86.69 114 TYR A C 1
ATOM 866 O O . TYR A 1 114 ? -18.977 -1.838 15.709 1.00 86.69 114 TYR A O 1
ATOM 874 N N . SER A 1 115 ? -19.337 -3.426 14.162 1.00 89.56 115 SER A N 1
ATOM 875 C CA . SER A 1 115 ? -20.750 -3.095 13.884 1.00 89.56 115 SER A CA 1
ATOM 876 C C . SER A 1 115 ? -20.974 -1.634 13.457 1.0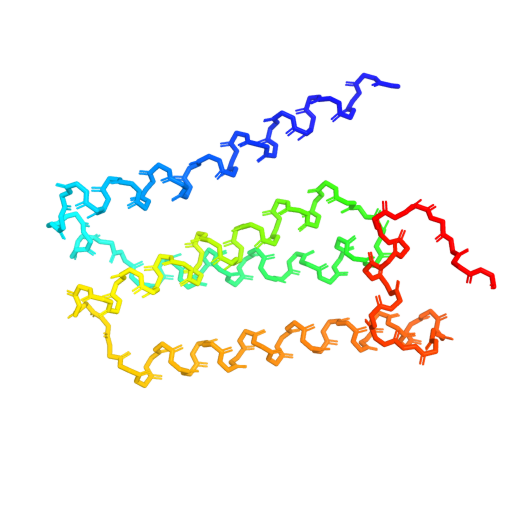0 89.56 115 SER A C 1
ATOM 878 O O . SER A 1 115 ? -21.944 -0.991 13.857 1.00 89.56 115 SER A O 1
ATOM 880 N N . LEU A 1 116 ? -20.056 -1.100 12.648 1.00 87.56 116 LEU A N 1
ATOM 881 C CA . LEU A 1 116 ? -20.080 0.282 12.175 1.00 87.56 116 LEU A CA 1
ATOM 882 C C . LEU A 1 116 ? -21.071 0.468 11.013 1.00 87.56 116 LEU A C 1
ATOM 884 O O . LEU A 1 116 ? -21.255 -0.444 10.203 1.00 87.56 116 LEU A O 1
ATOM 888 N N . PRO A 1 117 ? -21.670 1.665 10.867 1.00 86.88 117 PRO A N 1
ATOM 889 C CA . PRO A 1 117 ? -22.707 1.917 9.864 1.00 86.88 117 PRO A CA 1
ATOM 890 C C . PRO A 1 117 ? -22.177 1.970 8.421 1.00 86.88 117 PRO A C 1
ATOM 892 O O . PRO A 1 117 ? -22.958 1.884 7.478 1.00 86.88 117 PRO A O 1
ATOM 895 N N . SER A 1 118 ? -20.864 2.137 8.222 1.00 89.50 118 SER A N 1
ATOM 896 C CA . SER A 1 118 ? -20.247 2.234 6.894 1.00 89.50 118 SER A CA 1
ATOM 897 C C . SER A 1 118 ? -18.793 1.733 6.894 1.00 89.50 118 SER A C 1
ATOM 899 O O . SER A 1 118 ? -18.088 1.915 7.892 1.00 89.50 118 SER A O 1
ATOM 901 N N . PRO A 1 119 ? -18.305 1.160 5.771 1.00 88.50 119 PRO A N 1
ATOM 902 C CA . PRO A 1 119 ? -16.931 0.664 5.624 1.00 88.50 119 PRO A CA 1
ATOM 903 C C . PRO A 1 119 ? -15.856 1.760 5.665 1.00 88.50 119 PRO A C 1
ATOM 905 O O . PRO A 1 119 ? -14.678 1.449 5.800 1.00 88.50 119 PRO A O 1
ATOM 908 N N . PHE A 1 120 ? -16.230 3.039 5.572 1.00 88.12 120 PHE A N 1
ATOM 909 C CA . PHE A 1 120 ? -15.278 4.157 5.633 1.00 88.12 120 PHE A CA 1
ATOM 910 C C . PHE A 1 120 ? -15.134 4.764 7.032 1.00 88.12 120 PHE A C 1
ATOM 912 O O . PHE A 1 120 ? -14.164 5.475 7.289 1.00 88.12 120 PHE A O 1
ATOM 919 N N . VAL A 1 121 ? -16.057 4.454 7.950 1.00 85.69 121 VAL A N 1
ATOM 920 C CA . VAL A 1 121 ? -15.973 4.900 9.348 1.00 85.69 121 VAL A CA 1
ATOM 921 C C . VAL A 1 121 ? -14.660 4.459 10.002 1.00 85.69 121 VAL A C 1
ATOM 923 O O . VAL A 1 121 ? -14.028 5.323 10.606 1.00 85.69 121 VAL A O 1
ATOM 926 N N . PRO A 1 122 ? -14.160 3.216 9.810 1.00 85.88 122 PRO A N 1
ATOM 927 C CA . PRO A 1 122 ? -12.852 2.802 10.314 1.00 85.88 122 PRO A CA 1
ATOM 928 C C . PRO A 1 122 ? -11.698 3.759 10.007 1.00 85.88 122 PRO A C 1
ATOM 930 O O . PRO A 1 122 ? -10.886 4.066 10.879 1.00 85.88 122 PRO A O 1
ATOM 933 N N . LEU A 1 123 ? -11.633 4.258 8.770 1.00 87.44 123 LEU A N 1
ATOM 934 C CA . LEU A 1 123 ? -10.585 5.187 8.345 1.00 87.44 123 LEU A CA 1
ATOM 935 C C . LEU A 1 123 ? -10.720 6.531 9.054 1.00 87.44 123 LEU A C 1
ATOM 937 O O . LEU A 1 123 ? -9.719 7.128 9.443 1.00 87.44 123 LEU A O 1
ATOM 941 N N . PHE A 1 124 ? -11.954 6.991 9.257 1.00 86.25 124 PHE A N 1
ATOM 942 C CA . PHE A 1 124 ? -12.203 8.223 9.986 1.00 86.25 124 PHE A CA 1
ATOM 943 C C . PHE A 1 124 ? -11.759 8.102 11.446 1.00 86.25 124 PHE A C 1
ATOM 945 O O . PHE A 1 124 ? -10.961 8.923 11.889 1.00 86.25 124 PHE A O 1
ATOM 952 N N . GLU A 1 125 ? -12.180 7.060 12.175 1.00 87.31 125 GLU A N 1
ATOM 953 C CA . GLU A 1 125 ? -11.764 6.911 13.583 1.00 87.31 125 GLU A CA 1
ATOM 954 C C . GLU A 1 125 ? -10.261 6.602 13.718 1.00 87.31 125 GLU A C 1
ATOM 956 O O . GLU A 1 125 ? -9.662 6.944 14.734 1.00 87.31 125 GLU A O 1
ATOM 961 N N . LEU A 1 126 ? -9.619 6.012 12.698 1.00 88.19 126 LEU A N 1
ATOM 962 C CA . LEU A 1 126 ? -8.160 5.852 12.653 1.00 88.19 126 LEU A CA 1
ATOM 963 C C . LEU A 1 126 ? -7.433 7.207 12.620 1.00 88.19 126 LEU A C 1
ATOM 965 O O . LEU A 1 126 ? -6.423 7.379 13.299 1.00 88.19 126 LEU A O 1
ATOM 969 N N . ILE A 1 127 ? -7.930 8.159 11.827 1.00 86.94 127 ILE A N 1
ATOM 970 C CA . ILE A 1 127 ? -7.315 9.485 11.664 1.00 86.94 127 ILE A CA 1
ATOM 971 C C . ILE A 1 127 ? -7.631 10.387 12.860 1.00 86.94 127 ILE A C 1
ATOM 973 O O . ILE A 1 127 ? -6.755 11.103 13.341 1.00 86.94 127 ILE A O 1
ATOM 977 N N . THR A 1 128 ? -8.873 10.368 13.349 1.00 84.50 128 THR A N 1
ATOM 978 C CA . THR A 1 128 ? -9.318 11.250 14.439 1.00 84.50 128 THR A CA 1
ATOM 979 C C . THR A 1 128 ? -9.011 10.703 15.831 1.00 84.50 128 THR A C 1
ATOM 981 O O . THR A 1 128 ? -9.151 11.430 16.816 1.00 84.50 128 THR A O 1
ATOM 984 N N . GLY A 1 129 ? -8.649 9.420 15.947 1.00 75.00 129 GLY A N 1
ATOM 985 C CA . GLY A 1 129 ? -8.464 8.729 17.227 1.00 75.00 129 GLY A CA 1
ATOM 986 C C . GLY A 1 129 ? -9.733 8.661 18.088 1.00 75.00 129 GLY A C 1
ATOM 987 O O . GLY A 1 129 ? -9.653 8.332 19.270 1.00 75.00 129 GLY A O 1
ATOM 988 N N . SER A 1 130 ? -10.893 9.002 17.519 1.00 60.94 130 SER A N 1
ATOM 989 C CA . SER A 1 130 ? -12.152 9.235 18.227 1.00 60.94 130 SER A CA 1
ATOM 990 C C . SER A 1 130 ? -13.281 8.513 17.499 1.00 60.94 130 SER A C 1
ATOM 992 O O . SER A 1 130 ? -13.431 8.687 16.290 1.00 60.94 130 SER A O 1
ATOM 994 N N . ARG A 1 131 ? -14.104 7.735 18.215 1.00 56.50 131 ARG A N 1
ATO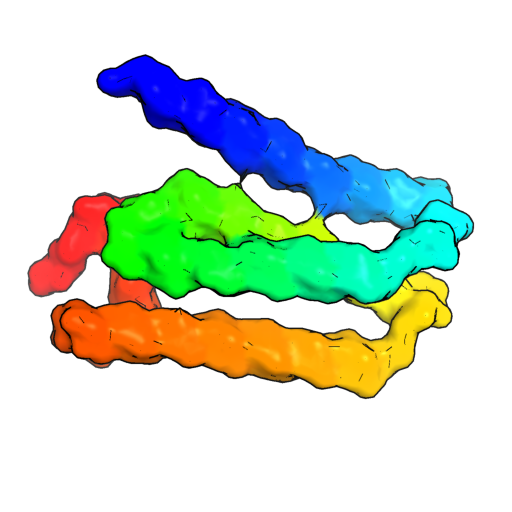M 995 C CA . ARG A 1 131 ? -15.313 7.143 17.623 1.00 56.50 131 ARG A CA 1
ATOM 996 C C . ARG A 1 131 ? -16.330 8.259 17.344 1.00 56.50 131 ARG A C 1
ATOM 998 O O . ARG A 1 131 ? -16.657 8.971 18.296 1.00 56.50 131 ARG A O 1
ATOM 1005 N N . PRO A 1 132 ? -16.814 8.458 16.103 1.00 51.47 132 PRO A N 1
ATOM 1006 C CA . PRO A 1 132 ? -17.948 9.338 15.866 1.00 51.47 132 PRO A CA 1
ATOM 1007 C C . PRO A 1 132 ? -19.162 8.734 16.582 1.00 51.47 132 PRO A C 1
ATOM 1009 O O . PRO A 1 132 ? -19.578 7.620 16.271 1.00 51.47 132 PRO A O 1
ATOM 1012 N N . THR A 1 133 ? -19.637 9.441 17.606 1.00 49.41 133 THR A N 1
ATOM 1013 C CA . THR A 1 133 ? -20.854 9.123 18.367 1.00 49.41 133 THR A CA 1
ATOM 1014 C C . THR A 1 133 ? -22.097 9.240 17.509 1.00 49.41 133 THR A C 1
ATOM 1016 O O . THR A 1 133 ? -22.164 10.243 16.760 1.00 49.41 133 THR A O 1
#

Foldseek 3Di:
DPPVVVLLVVLVVLLVPLVVVLVVCVVPVVVLLVDDLVVLQVQLVVLLVCQLVCLLVLPLSSNVSSVSSNVRSRLVSVVSCVVSVVDDPCVNVVSVVVSVVSLQVSLVVSCVVVVHPDSCQSVVCSVVVDRDD

pLDDT: mean 88.2, std 9.98, range [45.25, 97.44]